Protein AF-A0A0D7AVB4-F1 (afdb_monomer_lite)

Foldseek 3Di:
DDPDPPDDDWDKDKAKDWDPAPDPPIWIKIWIQTPPDRVLTDIDTDDPVDDRHRVVRRVVRVVSCVVSPD

Organism: NCBI:txid1314674

Radius of gyration: 15.46 Å; chains: 1; bounding box: 34×28×47 Å

Sequence (70 aa):
MSKQEDRRIVTVYTDGSCLKNGDDKVKAGAAAWFEDDETLNRAVRLPNRIPQNNNTAKMVGARIAIETAP

Secondary structure (DSSP, 8-state):
-----------EEEEEEEETTTSTT-EEEEEEEESS-GGG-EEEEPPTTS--SHHHHHHHHHHHHHHH--

Structure (mmCIF, N/CA/C/O backbone):
data_AF-A0A0D7AVB4-F1
#
_entry.id   AF-A0A0D7AVB4-F1
#
loop_
_atom_site.group_PDB
_atom_site.id
_atom_site.type_symbol
_atom_site.label_atom_id
_atom_site.label_alt_id
_atom_site.label_comp_id
_atom_site.label_asym_id
_atom_site.label_entity_id
_atom_site.label_seq_id
_atom_site.pdbx_PDB_ins_code
_atom_site.Cartn_x
_atom_site.Cartn_y
_atom_site.Cartn_z
_atom_site.occupancy
_atom_site.B_iso_or_equiv
_atom_site.auth_seq_id
_atom_site.auth_c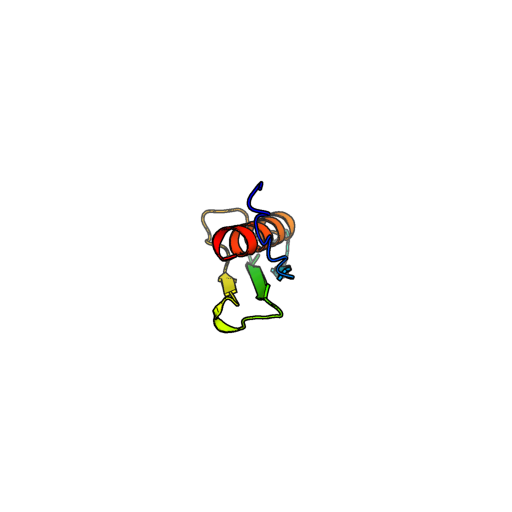omp_id
_atom_site.auth_asym_id
_atom_site.auth_atom_id
_atom_site.pdbx_PDB_model_num
ATOM 1 N N . MET A 1 1 ? -21.135 21.286 28.882 1.00 45.25 1 MET A N 1
ATOM 2 C CA . MET A 1 1 ? -20.355 20.030 28.855 1.00 45.25 1 MET A CA 1
ATOM 3 C C . MET A 1 1 ? -20.062 19.711 27.397 1.00 45.25 1 MET A C 1
ATOM 5 O O . MET A 1 1 ? -20.974 19.302 26.690 1.00 45.25 1 MET A O 1
ATOM 9 N N . SER A 1 2 ? -18.859 20.016 26.903 1.00 56.34 2 SER A N 1
ATOM 10 C CA . SER A 1 2 ? -18.464 19.638 25.540 1.00 56.34 2 SER A CA 1
ATOM 11 C C . SER A 1 2 ? -18.252 18.127 25.497 1.00 56.34 2 SER A C 1
ATOM 13 O O . SER A 1 2 ? -17.530 17.590 26.335 1.00 56.34 2 SER A O 1
ATOM 15 N N . LYS A 1 3 ? -18.893 17.433 24.552 1.00 56.44 3 LYS A N 1
ATOM 16 C CA . LYS A 1 3 ? -18.580 16.031 24.262 1.00 56.44 3 LYS A CA 1
ATOM 17 C C . LYS A 1 3 ? -17.130 15.977 23.786 1.00 56.44 3 LYS A C 1
ATOM 19 O O . LYS A 1 3 ? -16.807 16.557 22.755 1.00 56.44 3 LYS A O 1
ATOM 24 N N . GLN A 1 4 ? -16.264 15.341 24.562 1.00 61.06 4 GLN A N 1
ATOM 25 C CA . GLN A 1 4 ? -14.930 14.982 24.108 1.00 61.06 4 GLN A CA 1
ATOM 26 C C . GLN A 1 4 ? -15.116 13.851 23.094 1.00 61.06 4 GLN A C 1
ATOM 28 O O . GLN A 1 4 ? -15.652 12.803 23.449 1.00 61.06 4 GLN A O 1
ATOM 33 N N . GLU A 1 5 ? -14.789 14.090 21.825 1.00 63.44 5 GLU A N 1
ATOM 34 C CA . GLU A 1 5 ? -14.728 13.008 20.843 1.00 63.44 5 GLU A CA 1
ATOM 35 C C . GLU A 1 5 ? -13.668 12.009 21.305 1.00 63.44 5 GLU A C 1
ATOM 37 O O . GLU A 1 5 ? -12.501 12.371 21.476 1.00 63.44 5 GLU A O 1
ATOM 42 N N . ASP A 1 6 ? -14.085 10.765 21.526 1.00 69.19 6 ASP A N 1
ATOM 43 C CA . ASP A 1 6 ? -13.189 9.639 21.766 1.00 69.19 6 ASP A CA 1
ATOM 44 C C . ASP A 1 6 ? -12.451 9.330 20.456 1.00 69.19 6 ASP A C 1
ATOM 46 O O . ASP A 1 6 ? -12.894 8.531 19.632 1.00 69.19 6 ASP A O 1
ATOM 50 N N . ARG A 1 7 ? -11.368 10.070 20.196 1.00 73.56 7 ARG A N 1
ATOM 51 C CA . ARG A 1 7 ? -10.503 9.832 19.040 1.00 73.56 7 ARG A CA 1
ATOM 52 C C . ARG A 1 7 ? -9.698 8.571 19.301 1.00 73.56 7 ARG A C 1
ATOM 54 O O . ARG A 1 7 ? -8.673 8.616 19.980 1.00 73.56 7 ARG A O 1
ATOM 61 N N . ARG A 1 8 ? -10.149 7.456 18.733 1.00 82.56 8 ARG A N 1
ATOM 62 C CA . ARG A 1 8 ? -9.358 6.227 18.699 1.00 82.56 8 ARG A CA 1
ATOM 63 C C . ARG A 1 8 ? -8.188 6.418 17.745 1.00 82.56 8 ARG A C 1
ATOM 65 O O . ARG A 1 8 ? -8.373 6.756 16.580 1.00 82.56 8 ARG A O 1
ATOM 72 N N . ILE A 1 9 ? -6.983 6.234 18.268 1.00 89.19 9 ILE A N 1
ATOM 73 C CA . ILE A 1 9 ? -5.761 6.192 17.471 1.00 89.19 9 ILE A CA 1
ATOM 74 C C . ILE A 1 9 ? -5.564 4.734 17.066 1.00 89.19 9 ILE A C 1
ATOM 76 O O . ILE A 1 9 ? -5.499 3.875 17.938 1.00 89.19 9 ILE A O 1
ATOM 80 N N . VAL A 1 10 ? -5.490 4.473 15.763 1.00 91.56 10 VAL A N 1
ATOM 81 C CA . VAL A 1 10 ? -5.219 3.141 15.210 1.00 91.56 10 VAL A CA 1
ATOM 82 C C . VAL A 1 10 ? -3.805 3.130 14.646 1.00 91.56 10 VAL A C 1
ATOM 84 O O . VAL A 1 10 ? -3.456 3.988 13.829 1.00 91.56 10 VAL A O 1
ATOM 87 N N . THR A 1 11 ? -2.998 2.157 15.063 1.00 94.88 11 THR A N 1
ATOM 88 C CA . THR A 1 11 ? -1.667 1.939 14.490 1.00 94.88 11 THR A CA 1
ATOM 89 C C . THR A 1 11 ? -1.782 1.040 13.262 1.00 94.88 11 THR A C 1
ATOM 91 O O . THR A 1 11 ? -2.292 -0.079 13.322 1.00 94.88 11 THR A O 1
ATOM 94 N N . VAL A 1 12 ? -1.288 1.532 12.126 1.00 97.31 12 VAL A N 1
ATOM 95 C CA . VAL A 1 12 ? -1.247 0.795 10.860 1.00 97.31 12 VAL A CA 1
ATOM 96 C C . VAL A 1 12 ? 0.140 0.900 10.241 1.00 97.31 12 VAL A C 1
ATOM 98 O O . VAL A 1 12 ? 0.724 1.980 10.142 1.00 97.31 12 VAL A O 1
ATOM 101 N N . TYR A 1 13 ? 0.663 -0.238 9.801 1.00 98.19 13 TYR A N 1
ATOM 102 C CA . TYR A 1 13 ? 1.965 -0.361 9.165 1.00 98.19 13 TYR A CA 1
ATOM 103 C C . TYR A 1 13 ? 1.766 -0.609 7.676 1.00 98.19 13 TYR A C 1
ATOM 105 O O . TYR A 1 13 ? 1.055 -1.528 7.273 1.00 98.19 13 TYR A O 1
ATOM 113 N N . THR A 1 14 ? 2.396 0.206 6.837 1.00 98.38 14 THR A N 1
ATOM 114 C CA . THR A 1 14 ? 2.288 0.081 5.379 1.00 98.38 14 THR A CA 1
ATOM 115 C C . THR A 1 14 ? 3.625 -0.276 4.773 1.00 98.38 14 THR A C 1
ATOM 117 O O . THR A 1 14 ? 4.647 0.277 5.178 1.00 98.38 14 THR A O 1
ATOM 120 N N . ASP A 1 15 ? 3.605 -1.101 3.733 1.00 98.31 15 ASP A N 1
ATOM 121 C CA . ASP A 1 15 ? 4.784 -1.344 2.912 1.00 98.31 15 ASP A CA 1
ATOM 122 C C . ASP A 1 15 ? 4.420 -1.446 1.428 1.00 98.31 15 ASP A C 1
ATOM 124 O O . ASP A 1 15 ? 3.287 -1.747 1.042 1.00 98.31 15 ASP A O 1
ATOM 128 N N . GLY A 1 16 ? 5.405 -1.167 0.583 1.00 97.75 16 GLY A N 1
ATOM 129 C CA . GLY A 1 16 ? 5.317 -1.307 -0.857 1.00 97.75 16 GLY A CA 1
ATOM 130 C C . GLY A 1 16 ? 6.627 -1.844 -1.405 1.00 97.75 16 GLY A C 1
ATOM 131 O O . GLY A 1 16 ? 7.679 -1.234 -1.217 1.00 97.75 16 GLY A O 1
ATOM 132 N N . SER A 1 17 ? 6.547 -2.951 -2.138 1.00 96.94 17 SER A N 1
ATOM 133 C CA . SER A 1 17 ? 7.708 -3.640 -2.694 1.00 96.94 17 SER A CA 1
ATOM 134 C C . SER A 1 17 ? 7.575 -3.815 -4.199 1.00 96.94 17 SER A C 1
ATOM 136 O O . SER A 1 17 ? 6.479 -3.988 -4.740 1.00 96.94 17 SER A O 1
ATOM 138 N N . CYS A 1 18 ? 8.708 -3.763 -4.892 1.00 97.12 18 CYS A N 1
ATOM 139 C CA . CYS A 1 18 ? 8.782 -3.904 -6.332 1.00 97.12 18 CYS A CA 1
ATOM 140 C C . CYS A 1 18 ? 9.921 -4.841 -6.734 1.00 97.12 18 CYS A C 1
ATOM 142 O O . CYS A 1 18 ? 11.100 -4.549 -6.533 1.00 97.12 18 CYS A O 1
ATOM 144 N N . LEU A 1 19 ? 9.566 -5.959 -7.361 1.00 94.81 19 LEU A N 1
ATOM 145 C CA . LEU A 1 19 ? 10.522 -6.866 -7.980 1.00 94.81 19 LEU A CA 1
ATOM 146 C C . LEU A 1 19 ? 10.973 -6.290 -9.321 1.00 94.81 19 LEU A C 1
ATOM 148 O O . LEU A 1 19 ? 10.135 -5.916 -10.142 1.00 94.81 19 LEU A O 1
ATOM 152 N N . LYS A 1 20 ? 12.291 -6.285 -9.556 1.00 90.94 20 LYS A N 1
ATOM 153 C CA . LYS A 1 20 ? 12.921 -5.771 -10.787 1.00 90.94 20 LYS A CA 1
ATOM 154 C C . LYS A 1 20 ? 12.525 -4.321 -11.094 1.00 90.94 20 LYS A C 1
ATOM 156 O O . LYS A 1 20 ? 12.152 -3.985 -12.211 1.00 90.94 20 LYS A O 1
ATOM 161 N N . ASN A 1 21 ? 12.553 -3.470 -10.071 1.00 85.44 21 ASN A N 1
ATOM 162 C CA . ASN A 1 21 ? 12.235 -2.054 -10.212 1.00 85.44 21 ASN A CA 1
ATOM 163 C C . ASN A 1 21 ? 13.139 -1.388 -11.270 1.00 85.44 21 ASN A C 1
ATOM 165 O O . ASN A 1 21 ? 14.356 -1.396 -11.106 1.00 85.44 21 ASN A O 1
ATOM 169 N N . GLY A 1 22 ? 12.543 -0.809 -12.319 1.00 82.81 22 GLY A N 1
ATOM 170 C CA . GLY A 1 22 ? 13.267 -0.198 -13.445 1.00 82.81 22 GLY A CA 1
ATOM 171 C C . GLY A 1 22 ? 13.472 -1.099 -14.674 1.00 82.81 22 GLY A C 1
ATOM 172 O O . GLY A 1 22 ? 14.172 -0.687 -15.591 1.00 82.81 22 GLY A O 1
ATOM 173 N N . ASP A 1 23 ? 12.874 -2.294 -14.702 1.00 89.94 23 ASP A N 1
ATOM 174 C CA . ASP A 1 23 ? 12.929 -3.262 -15.814 1.00 89.94 23 ASP A CA 1
ATOM 175 C C . ASP A 1 23 ? 11.532 -3.474 -16.438 1.00 89.94 23 ASP A C 1
ATOM 177 O O . ASP A 1 23 ? 10.515 -3.255 -15.787 1.00 89.94 23 ASP A O 1
ATOM 181 N N . ASP A 1 24 ? 11.438 -3.969 -17.671 1.00 83.94 24 ASP A N 1
ATOM 182 C CA . ASP A 1 24 ? 10.154 -4.265 -18.330 1.00 83.94 24 ASP A CA 1
ATOM 183 C C . ASP A 1 24 ? 9.363 -5.401 -17.654 1.00 83.94 24 ASP A C 1
ATOM 185 O O . ASP A 1 24 ? 8.139 -5.496 -17.767 1.00 83.94 24 ASP A O 1
ATOM 189 N N . LYS A 1 25 ? 10.042 -6.280 -16.909 1.00 88.31 25 LYS A N 1
ATOM 190 C CA . LYS A 1 25 ? 9.435 -7.375 -16.130 1.00 88.31 25 LYS A CA 1
ATOM 191 C C . LYS A 1 25 ? 9.088 -6.952 -14.704 1.00 88.31 25 LYS A C 1
ATOM 193 O O . LYS A 1 25 ? 8.955 -7.814 -13.825 1.00 88.31 25 LYS A O 1
ATOM 198 N N . VAL A 1 26 ? 8.970 -5.648 -14.469 1.00 93.19 26 VAL A N 1
ATOM 199 C CA . VAL A 1 26 ? 8.736 -5.068 -13.154 1.00 93.19 26 VAL A CA 1
ATOM 200 C C . VAL A 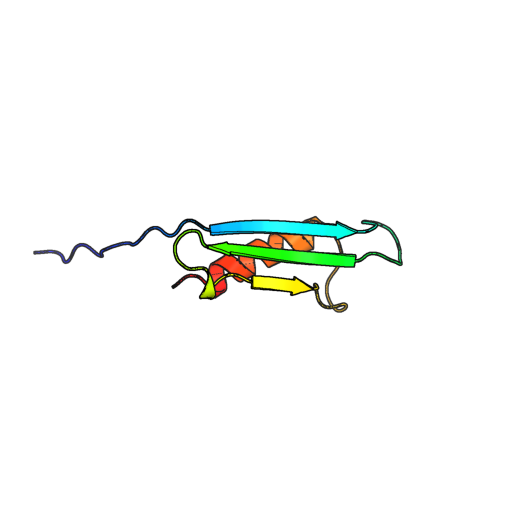1 26 ? 7.398 -5.488 -12.553 1.00 93.19 26 VAL A C 1
ATOM 202 O O . VAL A 1 26 ? 6.371 -5.645 -13.223 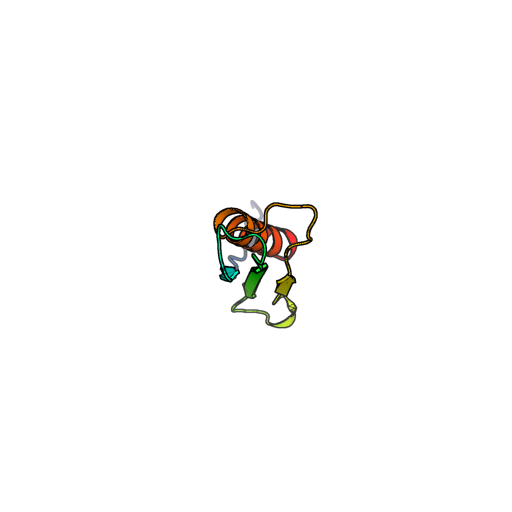1.00 93.19 26 VAL A O 1
ATOM 205 N N . LYS A 1 27 ? 7.416 -5.725 -11.242 1.00 96.25 27 LYS A N 1
ATOM 206 C CA . LYS A 1 27 ? 6.282 -6.283 -10.521 1.00 96.25 27 LYS A CA 1
ATOM 207 C C . LYS A 1 27 ? 6.141 -5.664 -9.134 1.00 96.25 27 LYS A C 1
ATOM 209 O O . LYS A 1 27 ? 6.895 -6.031 -8.243 1.00 96.25 27 LYS A O 1
ATOM 214 N N . ALA A 1 28 ? 5.149 -4.792 -8.947 1.00 97.94 28 ALA A N 1
ATOM 215 C CA . ALA A 1 28 ? 4.943 -4.063 -7.695 1.00 97.94 28 ALA A CA 1
ATOM 216 C C . ALA A 1 28 ? 3.704 -4.533 -6.915 1.00 97.94 28 ALA A C 1
ATOM 218 O O . ALA A 1 28 ? 2.658 -4.822 -7.501 1.00 97.94 28 ALA A O 1
ATOM 219 N N . GLY A 1 29 ? 3.811 -4.576 -5.590 1.00 98.38 29 GLY A N 1
ATOM 220 C CA . GLY A 1 29 ? 2.720 -4.865 -4.659 1.00 98.38 29 GLY A CA 1
ATOM 221 C C . GLY A 1 29 ? 2.753 -3.924 -3.459 1.00 98.38 29 GLY A C 1
ATOM 222 O O . GLY A 1 29 ? 3.799 -3.363 -3.140 1.00 98.38 29 GLY A O 1
ATOM 223 N N . ALA A 1 30 ? 1.606 -3.746 -2.815 1.00 98.62 30 ALA A N 1
ATOM 224 C CA . ALA A 1 30 ? 1.436 -2.878 -1.656 1.00 98.62 30 ALA A CA 1
ATOM 225 C C . ALA A 1 30 ? 0.624 -3.582 -0.571 1.00 98.62 30 ALA A C 1
ATOM 227 O O . ALA A 1 30 ? -0.234 -4.411 -0.885 1.00 98.62 30 ALA A O 1
ATOM 228 N N . ALA A 1 31 ? 0.875 -3.232 0.685 1.00 98.38 31 ALA A N 1
ATOM 229 C CA . ALA A 1 31 ? 0.183 -3.805 1.825 1.00 98.38 31 ALA A CA 1
ATOM 230 C C . ALA A 1 31 ? -0.050 -2.786 2.947 1.00 98.38 31 ALA A C 1
ATOM 232 O O . ALA A 1 31 ? 0.691 -1.809 3.086 1.00 98.38 31 ALA A O 1
ATOM 233 N N . ALA A 1 32 ? -1.078 -3.060 3.746 1.00 98.44 32 ALA A N 1
ATOM 234 C CA . ALA A 1 32 ? -1.363 -2.415 5.018 1.00 98.44 32 ALA A CA 1
ATOM 235 C C . ALA A 1 32 ? -1.674 -3.501 6.057 1.00 98.44 32 ALA A C 1
ATOM 237 O O . ALA A 1 32 ? -2.457 -4.418 5.785 1.00 98.44 32 ALA A O 1
ATOM 238 N N . TRP A 1 33 ? -1.043 -3.390 7.221 1.00 98.31 33 TRP A N 1
ATOM 239 C CA . TRP A 1 33 ? -1.196 -4.288 8.356 1.00 98.31 33 TRP A CA 1
ATOM 240 C C . TRP A 1 33 ? -1.652 -3.488 9.579 1.00 98.31 33 TRP A C 1
ATOM 242 O O . TRP A 1 33 ? -0.982 -2.536 9.984 1.00 98.31 33 TRP A O 1
ATOM 252 N N . PHE A 1 34 ? -2.809 -3.847 10.118 1.00 96.81 34 PHE A N 1
ATOM 253 C CA . PHE A 1 34 ? -3.445 -3.243 11.280 1.00 96.81 34 PHE A CA 1
ATOM 254 C C . PHE A 1 34 ? -3.116 -4.084 12.511 1.00 96.81 34 PHE A C 1
ATOM 256 O O . PHE A 1 34 ? -3.338 -5.294 12.512 1.00 96.81 34 PHE A O 1
ATOM 263 N N . GLU A 1 35 ? -2.583 -3.434 13.544 1.00 92.75 35 GLU A N 1
ATOM 264 C CA . GLU A 1 35 ? -2.157 -4.109 14.776 1.00 92.75 35 GLU A CA 1
ATOM 265 C C . GLU A 1 35 ? -3.352 -4.664 15.565 1.00 92.75 35 GLU A C 1
ATOM 267 O O . GLU A 1 35 ? -3.303 -5.790 16.055 1.00 92.75 35 GLU A O 1
ATOM 272 N N . ASP A 1 36 ? -4.445 -3.898 15.616 1.00 91.94 36 ASP A N 1
ATOM 273 C CA . ASP A 1 36 ? -5.599 -4.185 16.474 1.00 91.94 36 ASP A CA 1
ATOM 274 C C . ASP A 1 36 ? -6.708 -5.014 15.793 1.00 91.94 36 ASP A C 1
ATOM 276 O O . ASP A 1 36 ? -7.597 -5.524 16.476 1.00 91.94 36 ASP A O 1
ATOM 280 N N . ASP A 1 37 ? -6.691 -5.144 14.459 1.00 93.25 37 ASP A N 1
ATOM 281 C CA . ASP A 1 37 ? -7.719 -5.877 13.703 1.00 93.25 37 ASP A CA 1
ATOM 282 C C . ASP A 1 37 ? -7.169 -6.475 12.399 1.00 93.25 37 ASP A C 1
ATOM 284 O O . ASP A 1 37 ? -7.065 -5.821 11.357 1.00 93.25 37 ASP A O 1
ATOM 288 N N . GLU A 1 38 ? -6.875 -7.773 12.429 1.00 92.81 38 GLU A N 1
ATOM 289 C CA . GLU A 1 38 ? -6.345 -8.491 11.271 1.00 92.81 38 GLU A CA 1
ATOM 290 C C . GLU A 1 38 ? -7.324 -8.597 10.092 1.00 92.81 38 GLU A C 1
ATOM 292 O O . GLU A 1 38 ? -6.891 -8.796 8.953 1.00 92.81 38 GLU A O 1
ATOM 297 N N . THR A 1 39 ? -8.632 -8.429 10.318 1.00 96.69 39 THR A N 1
ATOM 298 C CA . THR A 1 39 ? -9.641 -8.485 9.246 1.00 96.69 39 THR A CA 1
ATOM 299 C C . THR A 1 39 ? -9.539 -7.285 8.301 1.00 96.69 39 THR A C 1
ATOM 301 O O . THR A 1 39 ? -10.001 -7.340 7.152 1.00 96.69 39 THR A O 1
ATOM 304 N N . LEU A 1 40 ? -8.861 -6.222 8.744 1.00 96.50 40 LEU A N 1
ATOM 305 C CA . LEU A 1 40 ? -8.537 -5.031 7.965 1.00 96.50 40 LEU A CA 1
ATOM 306 C C . LEU A 1 40 ? -7.233 -5.173 7.168 1.00 96.50 40 LEU A C 1
ATOM 308 O O . LEU A 1 40 ? -6.968 -4.355 6.289 1.00 96.50 40 LEU A O 1
ATOM 312 N N . ASN A 1 41 ? -6.440 -6.225 7.393 1.00 98.00 41 ASN A N 1
ATOM 313 C CA . ASN A 1 41 ? -5.188 -6.430 6.667 1.00 98.00 41 ASN A CA 1
ATOM 314 C C . ASN A 1 41 ? -5.430 -6.595 5.165 1.00 98.00 41 ASN A C 1
ATOM 316 O O . ASN A 1 41 ? -6.324 -7.321 4.719 1.00 98.00 41 ASN A O 1
ATOM 320 N N . ARG A 1 42 ? -4.608 -5.932 4.351 1.00 98.06 42 ARG A N 1
ATOM 321 C CA . ARG A 1 42 ? -4.708 -5.979 2.888 1.00 98.06 42 ARG A CA 1
ATOM 322 C C . ARG A 1 42 ? -3.326 -6.115 2.277 1.00 98.06 42 ARG A C 1
ATOM 324 O O . ARG A 1 42 ? -2.400 -5.407 2.655 1.00 98.06 42 ARG A O 1
ATOM 331 N N . ALA A 1 43 ? -3.220 -6.966 1.265 1.00 97.94 43 ALA A N 1
ATOM 332 C CA . ALA A 1 43 ? -2.069 -7.045 0.379 1.00 97.94 43 ALA A CA 1
ATOM 333 C C . ALA A 1 43 ? -2.580 -7.150 -1.056 1.00 97.94 43 ALA A C 1
ATOM 335 O O . ALA A 1 43 ? -3.398 -8.015 -1.372 1.00 97.94 43 ALA A O 1
ATOM 336 N N . VAL A 1 44 ? -2.132 -6.247 -1.923 1.00 97.94 44 VAL A N 1
ATOM 337 C CA . VAL A 1 44 ? -2.624 -6.162 -3.298 1.00 97.94 44 VAL A CA 1
ATOM 338 C C . VAL A 1 44 ? -1.487 -6.043 -4.292 1.00 97.94 44 VAL A C 1
ATOM 340 O O . VAL A 1 44 ? -0.450 -5.418 -4.057 1.00 97.94 44 VAL A O 1
ATOM 343 N N . ARG A 1 45 ? -1.725 -6.610 -5.470 1.00 97.94 45 ARG A N 1
ATOM 344 C CA . ARG A 1 45 ? -0.911 -6.356 -6.646 1.00 97.94 45 ARG A CA 1
ATOM 345 C C . ARG A 1 45 ? -1.266 -4.987 -7.226 1.00 97.94 45 ARG A C 1
ATOM 347 O O . ARG A 1 45 ? -2.447 -4.707 -7.424 1.00 97.94 45 ARG A O 1
ATOM 354 N N . LEU A 1 46 ? -0.273 -4.161 -7.569 1.00 97.75 46 LEU A N 1
ATOM 355 C CA . LEU A 1 46 ? -0.564 -2.911 -8.275 1.00 97.75 46 LEU A CA 1
ATOM 356 C C . LEU A 1 46 ? -1.116 -3.230 -9.672 1.00 97.75 46 LEU A C 1
ATOM 358 O O . LEU A 1 46 ? -0.505 -4.037 -10.385 1.00 97.75 46 LEU A O 1
ATOM 362 N N . PRO A 1 47 ? -2.221 -2.596 -10.101 1.00 95.88 47 PRO A N 1
ATOM 363 C CA . PRO A 1 47 ? -2.779 -2.832 -11.423 1.00 95.88 47 PRO A CA 1
ATOM 364 C C . PRO A 1 47 ? -1.820 -2.333 -12.510 1.00 95.88 47 PRO A C 1
ATOM 366 O O . PRO A 1 47 ? -1.168 -1.304 -12.355 1.00 95.88 47 PRO A O 1
ATOM 369 N N . ASN A 1 48 ? -1.777 -3.020 -13.653 1.00 93.88 48 ASN A N 1
ATOM 370 C CA . ASN A 1 48 ? -0.850 -2.685 -14.748 1.00 93.88 48 ASN A CA 1
ATOM 371 C C . ASN A 1 48 ? -1.106 -1.301 -15.381 1.00 93.88 48 ASN A C 1
ATOM 373 O O . ASN A 1 48 ? -0.277 -0.814 -16.138 1.00 93.88 48 ASN A O 1
ATOM 377 N N . ARG A 1 49 ? -2.240 -0.659 -15.066 1.00 95.44 49 ARG A N 1
ATOM 378 C CA . ARG A 1 49 ? -2.597 0.696 -15.522 1.00 95.44 49 ARG A CA 1
ATOM 379 C C . ARG A 1 49 ? -1.906 1.825 -14.749 1.00 95.44 49 ARG A C 1
ATOM 381 O O . ARG A 1 49 ? -2.090 2.981 -15.109 1.00 95.44 49 ARG A O 1
ATOM 388 N N . ILE A 1 50 ? -1.184 1.516 -13.668 1.00 95.94 50 ILE A N 1
ATOM 389 C CA . ILE A 1 50 ? -0.383 2.491 -12.916 1.00 95.94 50 ILE A CA 1
ATOM 390 C C . ILE A 1 50 ? 1.091 2.066 -12.898 1.00 95.94 50 ILE A C 1
ATOM 392 O O . ILE A 1 50 ? 1.370 0.867 -13.026 1.00 95.94 50 ILE A O 1
ATOM 396 N N . PRO A 1 51 ? 2.036 3.011 -12.717 1.00 96.06 51 PRO A N 1
ATOM 397 C CA . PRO A 1 51 ? 3.458 2.694 -12.694 1.00 96.06 51 PRO A CA 1
ATOM 398 C C . PRO A 1 51 ? 3.795 1.586 -11.689 1.00 96.06 51 PRO A C 1
ATOM 400 O O . PRO A 1 51 ? 3.431 1.642 -10.515 1.00 96.06 51 PRO A O 1
ATOM 403 N N . GLN A 1 52 ? 4.511 0.568 -12.158 1.00 97.44 52 GLN A N 1
ATOM 404 C CA . GLN A 1 5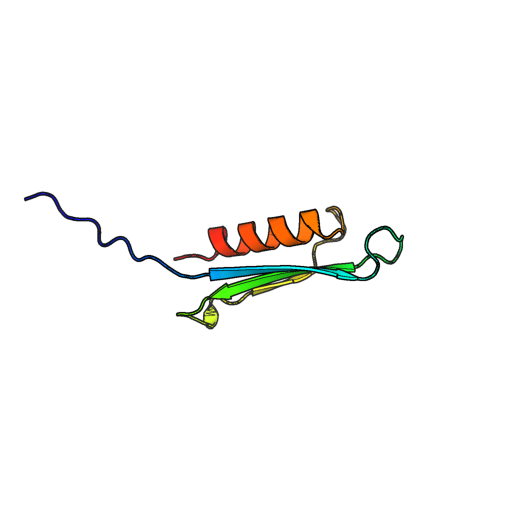2 ? 4.996 -0.532 -11.330 1.00 97.44 52 GLN A CA 1
ATOM 405 C C . GLN A 1 52 ? 6.369 -0.138 -10.778 1.00 97.44 52 GLN A C 1
ATOM 407 O O . GLN A 1 52 ? 7.389 -0.420 -11.391 1.00 97.44 52 GLN A O 1
ATOM 412 N N . ASN A 1 53 ? 6.417 0.577 -9.657 1.00 96.19 53 ASN A N 1
ATOM 413 C CA . ASN A 1 53 ? 7.678 0.936 -9.005 1.00 96.19 53 ASN A CA 1
ATOM 414 C C . ASN A 1 53 ? 7.519 1.049 -7.483 1.00 96.19 53 ASN A C 1
ATOM 416 O O . ASN A 1 53 ? 6.401 1.063 -6.965 1.00 96.19 53 ASN A O 1
ATOM 420 N N . ASN A 1 54 ? 8.644 1.148 -6.771 1.00 95.44 54 ASN A N 1
ATOM 421 C CA . ASN A 1 54 ? 8.662 1.235 -5.306 1.00 95.44 54 ASN A CA 1
ATOM 422 C C . ASN A 1 54 ? 7.881 2.442 -4.761 1.00 95.44 54 ASN A C 1
ATOM 424 O O . ASN A 1 54 ? 7.178 2.319 -3.761 1.00 95.44 54 ASN A O 1
ATOM 428 N N . ASN A 1 55 ? 7.974 3.605 -5.409 1.00 96.25 55 ASN A N 1
ATOM 429 C CA . ASN A 1 55 ? 7.326 4.824 -4.917 1.00 96.25 55 ASN A CA 1
ATOM 430 C C . ASN A 1 55 ? 5.804 4.722 -5.043 1.00 96.25 55 ASN A C 1
ATOM 432 O O . ASN A 1 55 ? 5.080 5.008 -4.091 1.00 96.25 55 ASN A O 1
ATOM 436 N N . THR A 1 56 ? 5.315 4.248 -6.191 1.00 97.69 56 THR A N 1
ATOM 437 C CA . THR A 1 56 ? 3.888 3.999 -6.403 1.00 97.69 56 THR A CA 1
ATOM 438 C C . THR A 1 56 ? 3.377 2.922 -5.449 1.00 97.69 56 THR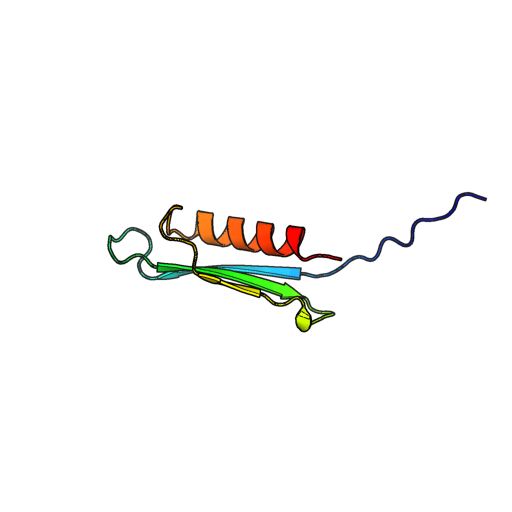 A C 1
ATOM 440 O O . THR A 1 56 ? 2.310 3.097 -4.871 1.00 97.69 56 THR A O 1
ATOM 443 N N . ALA A 1 57 ? 4.144 1.853 -5.212 1.00 98.00 57 ALA A N 1
ATOM 444 C CA . ALA A 1 57 ? 3.775 0.807 -4.261 1.00 98.00 57 ALA A CA 1
ATOM 445 C C . ALA A 1 57 ? 3.575 1.354 -2.838 1.00 98.00 57 ALA A C 1
ATOM 447 O O . ALA A 1 57 ? 2.533 1.114 -2.230 1.00 98.00 57 ALA A O 1
ATOM 448 N N . LYS A 1 58 ? 4.520 2.157 -2.335 1.00 98.12 58 LYS A N 1
ATOM 449 C CA . LYS A 1 58 ? 4.417 2.776 -1.002 1.00 98.12 58 LYS A CA 1
ATOM 450 C C . LYS A 1 58 ? 3.215 3.714 -0.887 1.00 98.12 58 LYS A C 1
ATOM 452 O O . LYS A 1 58 ? 2.485 3.663 0.097 1.00 98.12 58 LYS A O 1
ATOM 457 N N . MET A 1 59 ? 2.966 4.528 -1.915 1.00 98.31 59 MET A N 1
ATOM 458 C CA . MET A 1 59 ? 1.805 5.426 -1.949 1.00 98.31 59 MET A CA 1
ATOM 459 C C . MET A 1 59 ? 0.478 4.658 -1.946 1.00 98.31 59 MET A C 1
ATOM 461 O O . MET A 1 59 ? -0.462 5.053 -1.260 1.00 98.31 59 MET A O 1
ATOM 465 N N . VAL A 1 60 ? 0.399 3.543 -2.678 1.00 98.44 60 VAL A N 1
ATOM 466 C CA . VAL A 1 60 ? -0.786 2.675 -2.674 1.00 98.44 60 VAL A CA 1
ATOM 467 C C . VAL A 1 60 ? -0.977 2.014 -1.306 1.00 98.44 60 VAL A C 1
ATOM 469 O O . VAL A 1 60 ? -2.113 1.942 -0.851 1.00 98.44 60 VAL A O 1
ATOM 472 N N . GLY A 1 61 ? 0.095 1.604 -0.619 1.00 98.38 61 GLY A N 1
ATOM 473 C CA . GLY A 1 61 ? 0.022 1.091 0.756 1.00 98.38 61 GLY A CA 1
ATOM 474 C C . GLY A 1 61 ? -0.595 2.107 1.723 1.00 98.38 61 GLY A C 1
ATOM 475 O O . GLY A 1 61 ? -1.554 1.788 2.422 1.00 98.38 61 GLY A O 1
ATOM 476 N N . ALA A 1 62 ? -0.129 3.360 1.678 1.00 98.38 62 ALA A N 1
ATOM 477 C CA . ALA A 1 62 ? -0.703 4.457 2.464 1.00 98.38 62 ALA A CA 1
ATOM 478 C C . ALA A 1 62 ? -2.179 4.728 2.120 1.00 98.38 62 ALA A C 1
ATOM 480 O O . ALA A 1 62 ? -3.003 4.899 3.015 1.00 98.38 62 ALA A O 1
ATOM 481 N N . ARG A 1 63 ? -2.537 4.712 0.829 1.00 98.31 63 ARG A N 1
ATOM 482 C CA . ARG A 1 63 ? -3.933 4.850 0.384 1.00 98.31 63 ARG A CA 1
ATOM 483 C C . ARG A 1 63 ? -4.821 3.737 0.946 1.00 98.31 63 ARG A C 1
ATOM 485 O O . ARG A 1 63 ? -5.907 4.032 1.424 1.00 98.31 63 ARG A O 1
ATOM 492 N N . ILE A 1 64 ? -4.370 2.481 0.892 1.00 98.12 64 ILE A N 1
ATOM 493 C CA . ILE A 1 64 ? -5.116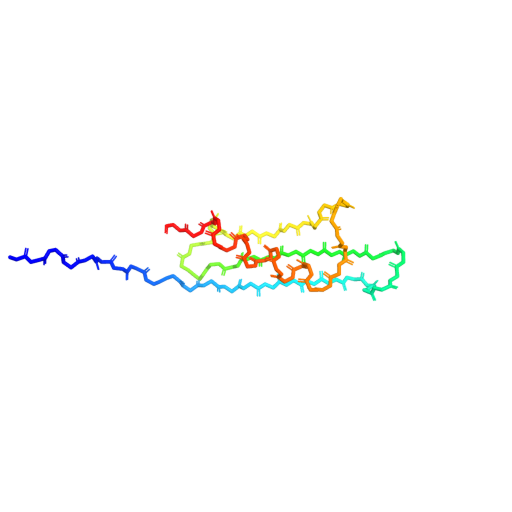 1.334 1.431 1.00 98.12 64 ILE A CA 1
ATOM 494 C C . ILE A 1 64 ? -5.355 1.510 2.929 1.00 98.12 64 ILE A C 1
ATOM 496 O O . ILE A 1 64 ? -6.479 1.311 3.376 1.00 98.12 64 ILE A O 1
ATOM 500 N N . ALA A 1 65 ? -4.330 1.912 3.686 1.00 97.56 65 ALA A N 1
ATOM 501 C CA . ALA A 1 65 ? -4.465 2.167 5.115 1.00 97.56 65 ALA A CA 1
ATOM 502 C C . ALA A 1 65 ? -5.533 3.234 5.409 1.00 97.56 65 ALA A C 1
ATOM 504 O O . ALA A 1 65 ? -6.430 2.982 6.204 1.00 97.56 65 ALA A O 1
ATOM 505 N N . ILE A 1 66 ? -5.491 4.379 4.716 1.00 97.19 66 ILE A N 1
ATOM 506 C CA . ILE A 1 66 ? -6.456 5.476 4.909 1.00 97.19 66 ILE A CA 1
ATOM 507 C C . ILE A 1 66 ? -7.884 5.059 4.529 1.00 97.19 66 ILE A C 1
ATOM 509 O O . ILE A 1 66 ? -8.824 5.412 5.226 1.00 97.19 66 ILE A O 1
ATOM 513 N N . GLU A 1 67 ? -8.062 4.315 3.435 1.00 97.50 67 GLU A N 1
ATOM 514 C CA . GLU A 1 67 ? -9.392 3.880 2.976 1.00 97.50 67 GLU A CA 1
ATOM 515 C C . GLU A 1 67 ? -9.985 2.734 3.806 1.00 97.50 67 GLU A C 1
ATOM 517 O O . GLU A 1 67 ? -11.191 2.507 3.744 1.00 97.50 67 GLU A O 1
ATOM 522 N N . THR A 1 68 ? -9.146 1.989 4.530 1.00 96.12 68 THR A N 1
ATOM 523 C CA . THR A 1 68 ? -9.566 0.823 5.323 1.00 96.12 68 THR A CA 1
ATOM 524 C C . THR A 1 68 ? -9.697 1.147 6.812 1.00 96.12 68 THR A C 1
ATOM 526 O O . THR A 1 68 ? -10.371 0.409 7.526 1.00 96.12 68 THR A O 1
ATOM 529 N N . ALA A 1 69 ? -9.062 2.223 7.287 1.00 92.19 69 ALA A N 1
ATOM 530 C CA . ALA A 1 69 ? -9.155 2.642 8.679 1.00 92.19 69 ALA A CA 1
ATOM 531 C C . ALA A 1 69 ? -10.623 2.925 9.082 1.00 92.19 69 ALA A C 1
ATOM 533 O O . ALA A 1 69 ? -11.355 3.523 8.287 1.00 92.19 69 ALA A O 1
ATOM 534 N N . PRO A 1 70 ? -11.049 2.475 10.278 1.00 86.69 70 PRO A N 1
ATOM 535 C CA . PRO A 1 70 ? -12.424 2.606 10.761 1.00 86.69 70 PRO A CA 1
ATOM 536 C C . PRO A 1 70 ? -12.799 4.023 11.218 1.00 86.69 70 PRO A C 1
ATOM 538 O O . PRO A 1 70 ? -11.890 4.817 11.558 1.00 86.69 70 PRO A O 1
#

pLDDT: mean 91.79, std 11.38, range [45.25, 98.62]

InterPro domains:
  IPR002156 Ribonuclease H domain [PF00075] (9-68)
  IPR012337 Ribonuclease H-like superfamily [SSF53098] (10-69)
  IPR036397 Ribonuclease H superfamily [G3DSA:3.30.420.10] (4-70)